Protein AF-W5SKV8-F1 (afdb_monomer_lite)

Organism: NCBI:txid1293575

Structure (mmCIF, N/CA/C/O backbone):
data_AF-W5SKV8-F1
#
_entry.id   AF-W5SKV8-F1
#
loop_
_atom_site.group_PDB
_atom_site.id
_atom_site.type_symbol
_atom_site.label_atom_id
_atom_site.label_alt_id
_atom_site.label_comp_id
_atom_site.label_asym_id
_atom_site.label_entity_id
_atom_site.label_seq_id
_atom_site.pdbx_PDB_ins_code
_atom_site.Cartn_x
_atom_site.Cartn_y
_atom_site.Cartn_z
_atom_site.occupancy
_atom_site.B_iso_or_equiv
_atom_site.auth_seq_id
_atom_site.auth_comp_id
_atom_site.auth_asym_id
_atom_site.auth_atom_id
_atom_site.pdbx_PDB_model_num
ATOM 1 N N . MET A 1 1 ? 20.897 29.540 5.769 1.00 51.50 1 MET A N 1
ATOM 2 C CA . MET A 1 1 ? 21.671 28.557 6.566 1.00 51.50 1 MET A CA 1
ATOM 3 C C . MET A 1 1 ? 20.875 27.303 6.957 1.00 51.50 1 MET A C 1
ATOM 5 O O . MET A 1 1 ? 21.485 26.248 7.018 1.00 51.50 1 MET A O 1
ATOM 9 N N . TYR A 1 2 ? 19.546 27.357 7.138 1.00 41.88 2 TYR A N 1
ATOM 10 C CA . TYR A 1 2 ? 18.720 26.191 7.527 1.00 41.88 2 TYR A CA 1
ATOM 11 C C . TYR A 1 2 ? 18.673 25.043 6.490 1.00 41.88 2 TYR A C 1
ATOM 13 O O . TYR A 1 2 ? 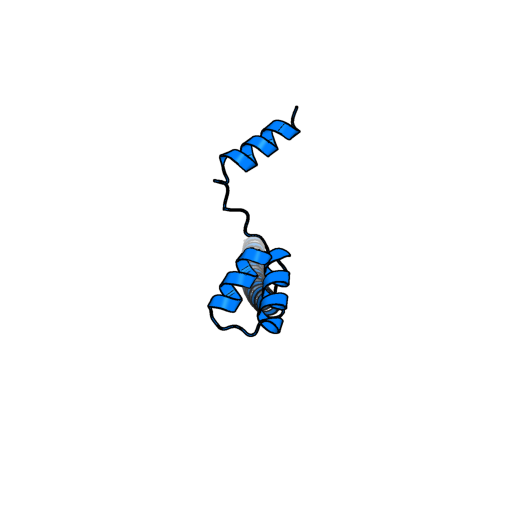18.717 23.872 6.855 1.00 41.88 2 TYR A O 1
ATOM 21 N N . ASN A 1 3 ? 18.698 25.364 5.189 1.00 49.12 3 ASN A N 1
ATOM 22 C CA . ASN A 1 3 ? 18.667 24.364 4.107 1.00 49.12 3 ASN A CA 1
ATOM 23 C C . ASN A 1 3 ? 19.886 23.424 4.072 1.00 49.12 3 ASN A C 1
ATOM 25 O O . ASN A 1 3 ? 19.796 22.330 3.522 1.00 49.12 3 ASN A O 1
ATOM 29 N N . ASN A 1 4 ? 21.017 23.819 4.665 1.00 57.16 4 ASN A N 1
ATOM 30 C CA . ASN A 1 4 ? 22.228 22.995 4.655 1.00 57.16 4 ASN A CA 1
ATOM 31 C C . ASN A 1 4 ? 22.203 21.897 5.725 1.00 57.16 4 ASN A C 1
ATOM 33 O O . ASN A 1 4 ? 22.803 20.848 5.507 1.00 57.16 4 ASN A O 1
ATOM 37 N N . TYR A 1 5 ? 21.488 22.097 6.838 1.00 58.19 5 TYR A N 1
ATOM 38 C CA . TYR A 1 5 ? 21.390 21.099 7.907 1.00 58.19 5 TYR A CA 1
ATOM 39 C C . TYR A 1 5 ? 20.437 19.970 7.544 1.00 58.19 5 TYR A C 1
ATOM 41 O O . TYR A 1 5 ? 20.804 18.816 7.709 1.00 58.19 5 TYR A O 1
ATOM 49 N N . ILE A 1 6 ? 19.271 20.281 6.966 1.00 59.22 6 ILE A N 1
ATOM 50 C CA . ILE A 1 6 ? 18.344 19.246 6.481 1.00 59.22 6 ILE A CA 1
ATOM 51 C C . ILE A 1 6 ? 19.008 18.428 5.371 1.00 59.22 6 ILE A C 1
ATOM 53 O O . ILE A 1 6 ? 18.927 17.205 5.381 1.00 59.22 6 ILE A O 1
ATOM 57 N N . ARG A 1 7 ? 19.746 19.080 4.461 1.00 56.31 7 ARG A N 1
ATOM 58 C CA . ARG A 1 7 ? 20.490 18.390 3.401 1.00 56.31 7 ARG A CA 1
ATOM 59 C C . ARG A 1 7 ? 21.617 17.514 3.949 1.00 56.31 7 ARG A C 1
ATOM 61 O O . ARG A 1 7 ? 21.770 16.398 3.472 1.00 56.31 7 ARG A O 1
ATOM 68 N N . ARG A 1 8 ? 22.389 17.985 4.938 1.00 55.91 8 ARG A N 1
ATOM 69 C CA . ARG A 1 8 ? 23.409 17.159 5.610 1.00 55.91 8 ARG A CA 1
ATOM 70 C C . ARG A 1 8 ? 22.783 15.987 6.348 1.00 55.91 8 ARG A C 1
ATOM 72 O O . ARG A 1 8 ? 23.228 14.873 6.146 1.00 55.91 8 ARG A O 1
ATOM 79 N N . PHE A 1 9 ? 21.719 16.224 7.108 1.00 56.78 9 PHE A N 1
ATOM 80 C CA . PHE A 1 9 ? 21.013 15.184 7.848 1.00 56.78 9 PHE A CA 1
ATOM 81 C C . PHE A 1 9 ? 20.456 14.106 6.904 1.00 56.78 9 PHE A C 1
ATOM 83 O O . PHE A 1 9 ? 20.649 12.921 7.141 1.00 56.78 9 PHE A O 1
ATOM 90 N N . PHE A 1 10 ? 19.861 14.497 5.772 1.00 52.56 10 PHE A N 1
ATOM 91 C CA . PHE A 1 10 ? 19.413 13.543 4.751 1.00 52.56 10 PHE A CA 1
ATOM 92 C C . PHE A 1 10 ? 20.565 12.768 4.091 1.00 52.56 10 PHE A C 1
ATOM 94 O O . PHE A 1 10 ? 20.397 11.594 3.785 1.00 52.56 10 PHE A O 1
ATOM 101 N N . MET A 1 11 ? 21.721 13.399 3.872 1.00 56.44 11 MET A N 1
ATOM 102 C CA . MET A 1 11 ? 22.871 12.795 3.180 1.00 56.44 11 MET A CA 1
ATOM 103 C C . MET A 1 11 ? 23.799 11.981 4.099 1.00 56.44 11 MET A C 1
ATOM 105 O O . MET A 1 11 ? 24.501 11.107 3.608 1.00 56.44 11 MET A O 1
ATOM 109 N N . GLU A 1 12 ? 23.846 12.274 5.403 1.00 58.09 12 GLU A N 1
ATOM 110 C CA . GLU A 1 12 ? 24.641 11.534 6.399 1.00 58.09 12 GLU A CA 1
ATOM 111 C C . GLU A 1 12 ? 23.908 10.289 6.920 1.00 58.09 12 GLU A C 1
ATOM 113 O O . GLU A 1 12 ? 24.564 9.290 7.205 1.00 58.09 12 GLU A O 1
ATOM 118 N N . TYR A 1 13 ? 22.570 10.320 7.037 1.00 52.81 13 TYR A N 1
ATOM 119 C CA . TYR A 1 13 ? 21.789 9.198 7.587 1.00 52.81 13 TYR A CA 1
ATOM 120 C C . TYR A 1 13 ? 21.223 8.241 6.533 1.00 52.81 13 TYR A C 1
ATOM 122 O O . TYR A 1 13 ? 21.003 7.071 6.846 1.00 52.81 13 TYR A O 1
ATOM 130 N N . MET A 1 14 ? 21.031 8.684 5.286 1.00 45.56 14 MET A N 1
ATOM 131 C CA . MET A 1 14 ? 20.985 7.750 4.165 1.00 45.56 14 MET A CA 1
ATOM 132 C C . MET A 1 14 ? 22.423 7.519 3.728 1.00 45.56 14 MET A C 1
ATOM 134 O O . MET A 1 14 ? 22.992 8.332 3.001 1.00 45.56 14 MET A O 1
ATOM 138 N N . GLN A 1 15 ? 23.014 6.395 4.141 1.00 48.88 15 GLN A N 1
ATOM 139 C CA . GLN A 1 15 ? 24.063 5.782 3.326 1.00 48.88 15 GLN A CA 1
ATOM 140 C C . GLN A 1 15 ? 23.563 5.849 1.884 1.00 48.88 15 GLN A C 1
ATOM 142 O O . GLN A 1 15 ? 22.430 5.433 1.650 1.00 48.88 15 GLN A O 1
ATOM 147 N N . MET A 1 16 ? 24.314 6.482 0.975 1.00 46.28 16 MET A N 1
ATOM 148 C CA . MET A 1 16 ? 23.861 6.664 -0.401 1.00 46.28 16 MET A CA 1
ATOM 149 C C . MET A 1 16 ? 23.534 5.299 -0.985 1.00 46.28 16 MET A C 1
ATOM 151 O O . MET A 1 16 ? 24.428 4.578 -1.429 1.00 46.28 16 MET A O 1
ATOM 155 N N . GLU A 1 17 ? 22.251 4.948 -0.968 1.00 51.03 17 GLU A N 1
ATOM 156 C CA . GLU A 1 17 ? 21.770 3.838 -1.750 1.00 51.03 17 GLU A CA 1
ATOM 157 C C . GLU A 1 17 ? 22.178 4.151 -3.187 1.00 51.03 17 GLU A C 1
ATOM 159 O O . GLU A 1 17 ? 22.025 5.299 -3.636 1.00 51.03 17 GLU A O 1
ATOM 164 N N . PRO A 1 18 ? 22.807 3.195 -3.888 1.00 56.34 18 PRO A N 1
ATOM 165 C CA . PRO A 1 18 ? 23.253 3.432 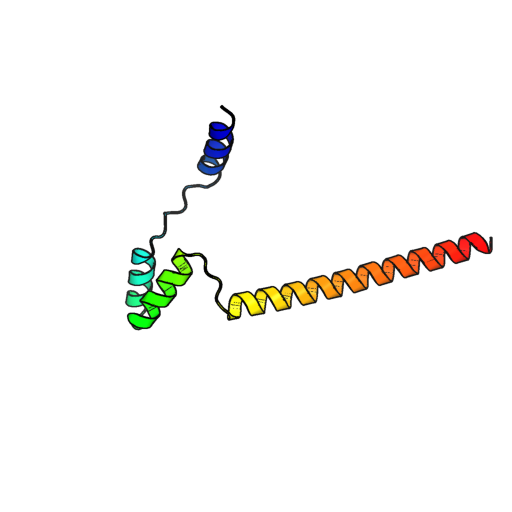-5.246 1.00 56.34 18 PRO A CA 1
ATOM 166 C C . PRO A 1 18 ? 22.068 3.976 -6.039 1.00 56.34 18 PRO A C 1
ATOM 168 O O . PRO A 1 18 ? 20.983 3.404 -5.997 1.00 56.34 18 PRO A O 1
ATOM 171 N N . VAL A 1 19 ? 22.252 5.104 -6.730 1.00 65.31 19 VAL A N 1
ATOM 172 C CA . VAL A 1 19 ? 21.184 5.697 -7.540 1.00 65.31 19 VAL A CA 1
ATOM 173 C C . VAL A 1 19 ? 20.841 4.705 -8.650 1.00 65.31 19 VAL A C 1
ATOM 175 O O . VAL A 1 19 ? 21.548 4.608 -9.655 1.00 65.31 19 VAL A O 1
ATOM 178 N N . ILE A 1 20 ? 19.772 3.933 -8.453 1.00 70.88 20 ILE A N 1
ATOM 179 C CA . ILE A 1 20 ? 19.304 2.946 -9.420 1.00 70.88 20 ILE A CA 1
ATOM 180 C C . ILE A 1 20 ? 18.678 3.706 -10.591 1.00 70.88 20 ILE A C 1
ATOM 182 O O . ILE A 1 20 ? 17.617 4.320 -10.483 1.00 70.88 20 ILE A O 1
ATOM 186 N N . THR A 1 21 ? 19.352 3.687 -11.738 1.00 83.25 21 THR A N 1
ATOM 187 C CA . THR A 1 21 ? 18.824 4.303 -12.960 1.00 83.25 21 THR A CA 1
ATOM 188 C C . THR A 1 21 ? 17.830 3.370 -13.652 1.00 83.25 21 THR A C 1
ATOM 190 O O . THR A 1 21 ? 17.977 2.147 -13.598 1.00 83.25 21 THR A O 1
ATOM 193 N N . ARG A 1 22 ? 16.868 3.929 -14.402 1.00 86.44 22 ARG A N 1
ATOM 194 C CA . ARG A 1 22 ? 15.963 3.151 -15.273 1.00 86.44 22 ARG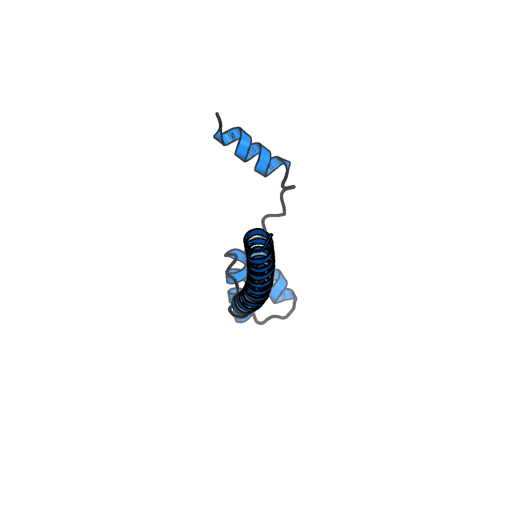 A CA 1
ATOM 195 C C . ARG A 1 22 ? 16.721 2.150 -16.149 1.00 86.44 22 ARG A C 1
ATOM 197 O O . ARG A 1 22 ? 16.296 1.010 -16.296 1.00 86.44 22 ARG A O 1
ATOM 204 N N . GLN A 1 23 ? 17.856 2.570 -16.708 1.00 88.69 23 GLN A N 1
ATOM 205 C CA . GLN A 1 23 ? 18.659 1.740 -17.603 1.00 88.69 23 GLN A CA 1
ATOM 206 C C . GLN A 1 23 ? 19.270 0.531 -16.887 1.00 88.69 23 GLN A C 1
ATOM 208 O O . GLN A 1 23 ? 19.338 -0.547 -17.473 1.00 88.69 23 GLN A O 1
ATOM 213 N N . MET A 1 24 ? 19.693 0.691 -15.628 1.00 88.00 24 MET A N 1
ATOM 214 C CA . MET A 1 24 ? 20.184 -0.427 -14.817 1.00 88.00 24 MET A CA 1
ATOM 215 C C . MET A 1 24 ? 19.077 -1.457 -14.598 1.00 88.00 24 MET A C 1
ATOM 217 O O . MET A 1 24 ? 19.284 -2.633 -14.874 1.00 88.00 24 MET A O 1
ATOM 221 N N . VAL A 1 25 ? 17.880 -1.009 -14.211 1.00 86.75 25 VAL A N 1
ATOM 222 C CA . VAL A 1 25 ? 16.718 -1.890 -14.008 1.00 86.75 25 VAL A CA 1
ATOM 223 C C . VAL A 1 25 ? 16.323 -2.595 -15.303 1.00 86.75 25 VAL A C 1
ATOM 225 O O . VAL A 1 25 ? 16.164 -3.811 -15.312 1.00 86.75 25 VAL A O 1
ATOM 228 N N . LEU A 1 26 ? 16.234 -1.863 -16.417 1.00 93.06 26 LEU A N 1
ATOM 229 C CA . LEU A 1 26 ? 15.940 -2.429 -17.736 1.00 93.06 26 LEU A CA 1
ATOM 230 C C . LEU A 1 26 ? 16.925 -3.545 -18.105 1.00 93.06 26 LEU A C 1
ATOM 232 O O . LEU A 1 26 ? 16.513 -4.609 -18.563 1.00 93.06 26 LEU A O 1
ATOM 236 N N . ASN A 1 27 ? 18.222 -3.313 -17.895 1.00 93.75 27 ASN A N 1
ATOM 237 C CA . ASN A 1 27 ? 19.256 -4.292 -18.213 1.00 93.75 27 ASN A CA 1
ATOM 238 C C . ASN A 1 27 ? 19.122 -5.558 -17.359 1.00 93.75 27 ASN A C 1
ATOM 240 O O . ASN A 1 27 ? 19.235 -6.655 -17.900 1.00 93.75 27 ASN A O 1
ATOM 244 N N . GLU A 1 28 ? 18.858 -5.424 -16.060 1.00 93.12 28 GLU A N 1
ATOM 245 C CA . GLU A 1 28 ? 18.667 -6.576 -15.173 1.00 93.12 28 GLU A CA 1
ATOM 246 C C . GLU A 1 28 ? 17.387 -7.359 -15.505 1.00 93.12 28 GLU A C 1
ATOM 248 O O . GLU A 1 28 ? 17.420 -8.586 -15.568 1.00 93.12 28 GLU A O 1
ATOM 253 N N . LEU A 1 29 ? 16.282 -6.679 -15.830 1.00 93.62 29 LEU A N 1
ATOM 254 C CA . LEU A 1 29 ? 15.035 -7.330 -16.253 1.00 93.62 29 LEU A CA 1
ATOM 255 C C . LEU A 1 29 ? 15.211 -8.105 -17.569 1.00 93.62 29 LEU A C 1
ATOM 257 O O . LEU A 1 29 ? 14.750 -9.240 -17.690 1.00 93.62 29 LEU A O 1
ATOM 261 N N . VAL A 1 30 ? 15.921 -7.529 -18.544 1.00 96.25 30 VAL A N 1
ATOM 262 C CA . VAL A 1 30 ? 16.237 -8.214 -19.807 1.00 96.25 30 VAL A CA 1
ATOM 263 C C . VAL A 1 30 ? 17.168 -9.408 -19.569 1.00 96.25 30 VAL A C 1
ATOM 265 O O . VAL A 1 30 ? 16.941 -10.472 -20.142 1.00 96.25 30 VAL A O 1
ATOM 268 N N . LYS A 1 31 ? 18.180 -9.278 -18.696 1.00 95.44 31 LYS A N 1
ATOM 269 C CA . LYS A 1 31 ? 19.052 -10.401 -18.296 1.00 95.44 31 LYS A CA 1
ATOM 270 C C . LYS A 1 31 ? 18.275 -11.529 -17.615 1.00 95.44 31 LYS A C 1
ATOM 272 O O . LYS A 1 31 ? 18.603 -12.691 -17.825 1.00 95.44 31 LYS A O 1
ATOM 277 N N . ALA A 1 32 ? 17.236 -11.199 -16.850 1.00 94.38 32 ALA A N 1
ATOM 278 C CA . ALA A 1 32 ? 16.337 -12.166 -16.225 1.00 94.38 32 ALA A CA 1
ATOM 279 C C . ALA A 1 32 ? 15.379 -12.859 -17.220 1.00 94.38 32 ALA A C 1
ATOM 281 O O . ALA A 1 32 ? 14.561 -13.680 -16.813 1.00 94.38 32 ALA A O 1
ATOM 282 N N . GLY A 1 33 ? 15.467 -12.546 -18.519 1.00 93.56 33 GLY A N 1
ATOM 283 C CA . GLY A 1 33 ? 14.661 -13.172 -19.569 1.00 93.56 33 GLY A CA 1
ATOM 284 C C . GLY A 1 33 ? 13.300 -12.514 -19.799 1.00 93.56 33 GLY A C 1
ATOM 285 O O . GLY A 1 33 ? 12.470 -13.068 -20.519 1.00 93.56 33 GLY A O 1
ATOM 286 N N . ILE A 1 34 ? 13.048 -11.332 -19.225 1.00 94.38 34 ILE A N 1
ATOM 287 C CA . ILE A 1 34 ? 11.814 -10.583 -19.481 1.00 94.38 34 ILE A CA 1
ATOM 288 C C . ILE A 1 34 ? 11.885 -9.966 -20.879 1.00 94.38 34 ILE A C 1
ATOM 290 O O . ILE A 1 34 ? 12.886 -9.361 -21.273 1.00 94.38 34 ILE A O 1
ATOM 294 N N . LYS A 1 35 ? 10.793 -10.103 -21.638 1.00 97.31 35 LYS A N 1
ATOM 295 C CA . LYS A 1 35 ? 10.662 -9.527 -22.979 1.00 97.31 35 LYS A CA 1
ATOM 296 C C . LYS A 1 35 ? 10.918 -8.014 -22.926 1.00 97.31 35 LYS A C 1
ATOM 298 O O . LYS A 1 35 ? 10.433 -7.329 -22.030 1.00 97.31 35 LYS A O 1
ATOM 303 N N . ARG A 1 36 ? 11.709 -7.489 -23.868 1.00 93.56 36 ARG A N 1
ATOM 304 C CA . ARG A 1 36 ? 12.261 -6.122 -23.798 1.00 93.56 36 ARG A CA 1
ATOM 305 C C . ARG A 1 36 ? 11.197 -5.021 -23.701 1.00 93.56 36 ARG A C 1
ATOM 307 O O . ARG A 1 36 ? 11.424 -4.045 -23.003 1.00 93.56 36 ARG A O 1
ATOM 314 N N . ASP A 1 37 ? 10.063 -5.184 -24.373 1.00 94.50 37 ASP A N 1
ATOM 315 C CA . ASP A 1 37 ? 8.893 -4.298 -24.284 1.00 94.50 37 ASP A CA 1
ATOM 316 C C . ASP A 1 37 ? 8.285 -4.278 -22.871 1.00 94.50 37 ASP A C 1
ATOM 318 O O . ASP A 1 37 ? 8.020 -3.210 -22.329 1.00 94.50 37 ASP A O 1
ATOM 322 N N . ILE A 1 38 ? 8.149 -5.447 -22.240 1.00 90.81 38 ILE A N 1
ATOM 323 C CA . ILE A 1 38 ? 7.673 -5.580 -20.854 1.00 90.81 38 ILE A CA 1
ATOM 324 C C . ILE A 1 38 ? 8.703 -4.999 -19.870 1.00 90.81 38 ILE A C 1
ATOM 326 O O . ILE A 1 38 ? 8.347 -4.296 -18.927 1.00 90.81 38 ILE A O 1
ATOM 330 N N . ALA A 1 39 ? 9.993 -5.257 -20.090 1.00 93.62 39 ALA A N 1
ATOM 331 C CA . ALA A 1 39 ? 11.070 -4.739 -19.249 1.00 93.62 39 ALA A CA 1
ATOM 332 C C . ALA A 1 39 ? 11.196 -3.203 -19.322 1.00 93.62 39 ALA A C 1
ATOM 334 O O . ALA A 1 39 ? 11.522 -2.557 -18.323 1.00 93.62 39 ALA A O 1
ATOM 335 N N . ASP A 1 40 ? 10.925 -2.602 -20.484 1.00 92.31 40 ASP A N 1
ATOM 336 C CA . ASP A 1 40 ? 10.959 -1.148 -20.679 1.00 92.31 40 ASP A CA 1
ATOM 337 C C . ASP A 1 40 ? 9.841 -0.433 -19.906 1.00 92.31 40 ASP A C 1
ATOM 339 O O . ASP A 1 40 ? 10.099 0.589 -19.260 1.00 92.31 40 ASP A O 1
ATOM 343 N N . ASP A 1 41 ? 8.641 -1.020 -19.892 1.00 89.69 41 ASP A N 1
ATOM 344 C CA . ASP A 1 41 ? 7.496 -0.557 -19.100 1.00 89.69 41 ASP A CA 1
ATOM 345 C C . ASP A 1 41 ? 7.745 -0.729 -17.588 1.00 89.69 41 ASP A C 1
ATOM 347 O O . ASP A 1 41 ? 7.627 0.227 -16.821 1.00 89.69 41 ASP A O 1
ATOM 351 N N . LEU A 1 42 ? 8.208 -1.905 -17.148 1.00 86.44 42 LEU A N 1
ATOM 352 C CA . LEU A 1 42 ? 8.526 -2.162 -15.735 1.00 86.44 42 LEU A CA 1
ATOM 353 C C . LEU A 1 42 ? 9.639 -1.251 -15.202 1.00 86.44 42 LEU A C 1
ATOM 355 O O . LEU A 1 42 ? 9.524 -0.707 -14.104 1.00 86.44 42 LEU A O 1
ATOM 359 N N . SER A 1 43 ? 10.707 -1.048 -15.978 1.00 88.56 43 SER A N 1
ATOM 360 C CA . SER A 1 43 ? 11.802 -0.156 -15.582 1.00 88.56 43 SER A CA 1
ATOM 361 C C . SER A 1 43 ? 11.364 1.308 -15.505 1.00 88.56 43 SER A C 1
ATOM 363 O O . SER A 1 43 ? 11.864 2.043 -14.653 1.00 88.56 43 SER A O 1
ATOM 365 N N . TYR A 1 44 ? 10.427 1.740 -16.360 1.00 86.50 44 TYR A N 1
ATOM 366 C CA . TYR A 1 44 ? 9.841 3.078 -16.297 1.00 86.50 44 TYR A CA 1
ATOM 367 C C . TYR A 1 44 ? 9.048 3.274 -15.001 1.00 86.50 44 TYR A C 1
ATOM 369 O O . TYR A 1 44 ? 9.315 4.229 -14.269 1.00 86.50 44 TYR A O 1
ATOM 377 N N . ARG A 1 45 ? 8.151 2.331 -14.678 1.00 82.38 45 ARG A N 1
ATOM 378 C CA . ARG A 1 45 ? 7.326 2.373 -13.459 1.00 82.38 45 ARG A CA 1
ATOM 379 C C . ARG A 1 45 ? 8.181 2.356 -12.197 1.00 82.38 45 ARG A C 1
ATOM 381 O O . ARG A 1 45 ? 8.004 3.198 -11.321 1.00 82.38 45 ARG A O 1
ATOM 388 N N . TYR A 1 46 ? 9.176 1.466 -12.149 1.00 75.88 46 TYR A N 1
ATOM 389 C CA . TYR A 1 46 ? 10.126 1.389 -11.039 1.00 75.88 46 TYR A CA 1
ATOM 390 C C . TYR A 1 46 ? 10.906 2.701 -10.869 1.00 75.88 46 TYR A C 1
ATOM 392 O O . TYR A 1 46 ? 11.012 3.226 -9.768 1.00 75.88 46 TYR A O 1
ATOM 400 N N . TYR A 1 47 ? 11.402 3.287 -11.964 1.00 73.38 47 TYR A N 1
ATOM 401 C CA . TYR A 1 47 ? 12.152 4.546 -11.917 1.00 73.38 47 TYR A CA 1
ATOM 402 C C . TYR A 1 47 ? 11.306 5.751 -11.475 1.00 73.38 47 TYR A C 1
ATOM 404 O O . TYR A 1 47 ? 11.831 6.693 -10.881 1.00 73.38 47 TYR A O 1
ATOM 412 N N . LYS A 1 48 ? 10.003 5.748 -11.769 1.00 76.88 48 LYS A N 1
ATOM 413 C CA . LYS A 1 48 ? 9.072 6.808 -11.360 1.00 76.88 48 LYS A CA 1
ATOM 414 C C . LYS A 1 48 ? 8.434 6.582 -9.989 1.00 76.88 48 LYS A C 1
ATOM 416 O O . LYS A 1 48 ? 7.697 7.457 -9.544 1.00 76.88 48 LYS A O 1
ATOM 421 N N . ASN A 1 49 ? 8.753 5.478 -9.305 1.00 68.31 49 ASN A N 1
ATOM 422 C CA . ASN A 1 49 ? 8.040 5.021 -8.107 1.00 68.31 49 ASN A CA 1
ATOM 423 C C . ASN A 1 49 ? 6.521 4.931 -8.340 1.00 68.31 49 ASN A C 1
ATOM 425 O O . ASN A 1 49 ? 5.722 5.241 -7.456 1.00 68.31 49 ASN A O 1
ATOM 429 N N . GLU A 1 50 ? 6.114 4.551 -9.550 1.00 68.94 50 GLU A N 1
ATOM 430 C CA . GLU A 1 50 ? 4.706 4.356 -9.870 1.00 68.94 50 GLU A CA 1
ATOM 431 C C . GLU A 1 50 ? 4.250 3.015 -9.300 1.00 68.94 50 GLU A C 1
ATOM 433 O O . GLU A 1 50 ? 4.760 1.954 -9.664 1.00 68.94 50 GLU A O 1
ATOM 438 N N . LEU A 1 51 ? 3.278 3.077 -8.391 1.00 68.06 51 LEU A N 1
ATOM 439 C CA . LEU A 1 51 ? 2.602 1.901 -7.859 1.00 68.06 51 LEU A CA 1
ATOM 440 C C . LEU A 1 51 ? 1.822 1.213 -8.980 1.00 68.06 51 LEU A C 1
ATOM 442 O O . LEU A 1 51 ? 1.116 1.866 -9.755 1.00 68.06 51 LEU A O 1
ATOM 446 N N . THR A 1 52 ? 1.919 -0.113 -9.064 1.00 71.62 52 THR A N 1
ATOM 447 C CA . THR A 1 52 ? 1.063 -0.869 -9.978 1.00 71.62 52 THR A CA 1
ATOM 448 C C . THR A 1 52 ? -0.377 -0.879 -9.463 1.00 71.62 52 THR A C 1
ATOM 450 O O . THR A 1 52 ? -0.634 -0.647 -8.281 1.00 71.62 52 THR A O 1
ATOM 453 N N . THR A 1 53 ? -1.345 -1.203 -10.325 1.00 74.81 53 THR A N 1
ATOM 454 C CA . THR A 1 53 ? -2.746 -1.381 -9.905 1.00 74.81 53 THR A CA 1
ATOM 455 C C . THR A 1 53 ? -2.874 -2.378 -8.750 1.00 74.81 53 THR A C 1
ATOM 457 O O . THR A 1 53 ? -3.625 -2.122 -7.819 1.00 74.81 53 THR A O 1
ATOM 460 N N . LYS A 1 54 ? -2.074 -3.453 -8.755 1.00 74.25 54 LYS A N 1
ATOM 461 C CA . LYS A 1 54 ? -2.059 -4.453 -7.678 1.00 74.25 54 LYS A CA 1
ATOM 462 C C . LYS A 1 54 ? -1.514 -3.899 -6.364 1.00 74.25 54 LYS A C 1
ATOM 464 O O . LYS A 1 54 ? -2.029 -4.237 -5.305 1.00 74.25 54 LYS A O 1
ATOM 469 N N . ASP A 1 55 ? -0.499 -3.038 -6.421 1.00 77.94 55 ASP A N 1
ATOM 470 C CA . ASP A 1 55 ? 0.026 -2.384 -5.218 1.00 77.94 55 ASP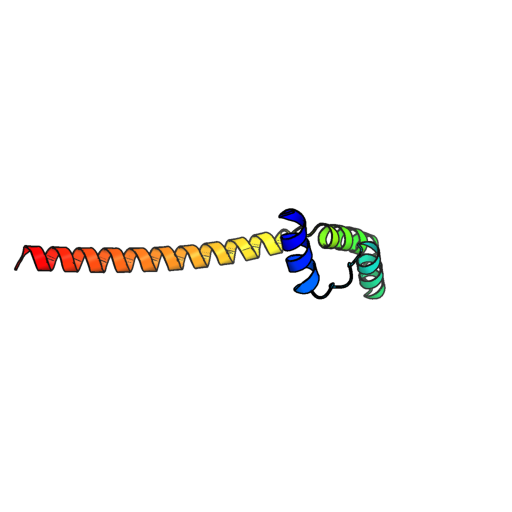 A CA 1
ATOM 471 C C . ASP A 1 55 ? -1.011 -1.420 -4.626 1.00 77.94 55 ASP A C 1
ATOM 473 O O . ASP A 1 55 ? -1.181 -1.358 -3.410 1.00 77.94 55 ASP A O 1
ATOM 477 N N . LEU A 1 56 ? -1.748 -0.697 -5.480 1.00 83.12 56 LEU A N 1
ATOM 478 C CA . LEU A 1 56 ? -2.846 0.179 -5.059 1.00 83.12 56 LEU A CA 1
ATOM 479 C C . LEU A 1 56 ? -4.012 -0.610 -4.448 1.00 83.12 56 LEU A C 1
ATOM 481 O O . LEU A 1 56 ? -4.554 -0.193 -3.425 1.00 83.12 56 LEU A O 1
ATOM 485 N N . GLU A 1 57 ? -4.377 -1.748 -5.041 1.00 84.00 57 GLU A N 1
ATOM 486 C CA . GLU A 1 57 ? -5.381 -2.671 -4.498 1.00 84.00 57 GLU A CA 1
ATOM 487 C C . GLU A 1 57 ? -4.953 -3.203 -3.127 1.00 84.00 57 GLU A C 1
ATOM 489 O O . GLU A 1 57 ? -5.703 -3.075 -2.162 1.00 84.00 57 GLU A O 1
ATOM 494 N N . TYR A 1 58 ? -3.716 -3.691 -3.005 1.00 88.25 58 TYR A N 1
ATOM 495 C CA . TYR A 1 58 ? -3.170 -4.175 -1.738 1.00 88.25 58 TYR A CA 1
ATOM 496 C C . TYR A 1 58 ? -3.149 -3.085 -0.659 1.00 88.25 58 TYR A C 1
ATOM 498 O O . TYR A 1 58 ? -3.510 -3.331 0.495 1.00 88.25 58 TYR A O 1
ATOM 506 N N . LEU A 1 59 ? -2.737 -1.862 -1.006 1.00 90.56 59 LEU A N 1
ATOM 507 C CA . LEU A 1 59 ? -2.778 -0.735 -0.076 1.00 90.56 59 LEU A CA 1
ATOM 508 C C . LEU A 1 59 ? -4.209 -0.457 0.374 1.00 90.56 59 LEU A C 1
ATOM 510 O O . LEU A 1 59 ? -4.439 -0.331 1.576 1.00 90.56 59 LEU A O 1
ATOM 514 N N . LYS A 1 60 ? -5.160 -0.404 -0.563 1.00 89.75 60 LYS A N 1
ATOM 515 C CA . LYS A 1 60 ? -6.573 -0.177 -0.261 1.00 89.75 60 LYS A CA 1
ATOM 516 C C . LYS A 1 60 ? -7.113 -1.231 0.705 1.00 89.75 60 LYS A C 1
ATOM 518 O O . LYS A 1 60 ? -7.633 -0.859 1.749 1.00 89.75 60 LYS A O 1
ATOM 523 N N . GLU A 1 61 ? -6.920 -2.515 0.415 1.00 92.94 61 GLU A N 1
ATOM 524 C CA . GLU A 1 61 ? -7.379 -3.610 1.281 1.00 92.94 61 GLU A CA 1
ATOM 525 C C . GLU A 1 61 ? -6.800 -3.500 2.699 1.00 92.94 61 GLU A C 1
ATOM 527 O O . GLU A 1 61 ? -7.520 -3.617 3.691 1.00 92.94 61 GLU A O 1
ATOM 532 N N . ASN A 1 62 ? -5.504 -3.199 2.820 1.00 92.00 62 ASN A N 1
ATOM 533 C CA . ASN A 1 62 ? -4.871 -3.010 4.125 1.00 92.00 62 ASN A CA 1
ATOM 534 C C . ASN A 1 62 ? -5.382 -1.773 4.871 1.00 92.00 62 ASN A C 1
ATOM 536 O O . ASN A 1 62 ? -5.469 -1.793 6.103 1.00 92.00 62 ASN A O 1
ATOM 540 N N . PHE A 1 63 ? -5.676 -0.685 4.156 1.00 94.12 63 PHE A N 1
ATOM 541 C CA . PHE A 1 63 ? -6.269 0.511 4.749 1.00 94.12 63 PHE A CA 1
ATOM 542 C C . PHE A 1 63 ? -7.692 0.239 5.235 1.00 94.12 63 PHE A C 1
ATOM 544 O O . PHE A 1 63 ? -7.996 0.587 6.376 1.00 94.12 63 PHE A O 1
ATOM 551 N N . ASP A 1 64 ? -8.512 -0.440 4.436 1.00 92.81 64 ASP A N 1
ATOM 552 C CA . ASP A 1 64 ? -9.890 -0.791 4.785 1.00 92.81 64 ASP A CA 1
ATOM 553 C C . ASP A 1 64 ? -9.925 -1.669 6.051 1.00 92.81 64 ASP A C 1
ATOM 555 O O . ASP A 1 64 ? -10.626 -1.344 7.009 1.00 92.81 64 ASP A O 1
ATOM 559 N N . ILE A 1 65 ? -9.066 -2.695 6.146 1.00 94.44 65 ILE A N 1
ATOM 560 C CA . ILE A 1 65 ? -8.949 -3.542 7.352 1.00 94.44 65 ILE A CA 1
ATOM 561 C C . ILE A 1 65 ? -8.574 -2.715 8.592 1.00 94.44 65 ILE A C 1
ATOM 563 O O . ILE A 1 65 ? -9.168 -2.873 9.663 1.00 94.44 65 ILE A O 1
ATOM 567 N N . LYS A 1 66 ? -7.579 -1.826 8.474 1.00 95.19 66 LYS A N 1
ATOM 568 C CA . LYS A 1 66 ? -7.145 -0.976 9.596 1.00 95.19 66 LYS A CA 1
ATOM 569 C C . LYS A 1 66 ? -8.245 -0.010 10.031 1.00 95.19 66 LYS A C 1
ATOM 571 O O . LYS A 1 66 ? -8.401 0.213 11.233 1.00 95.19 66 LYS A O 1
ATOM 576 N N . LEU A 1 67 ? -9.001 0.542 9.083 1.00 97.56 67 LEU A N 1
ATOM 577 C CA . LEU A 1 67 ? -10.13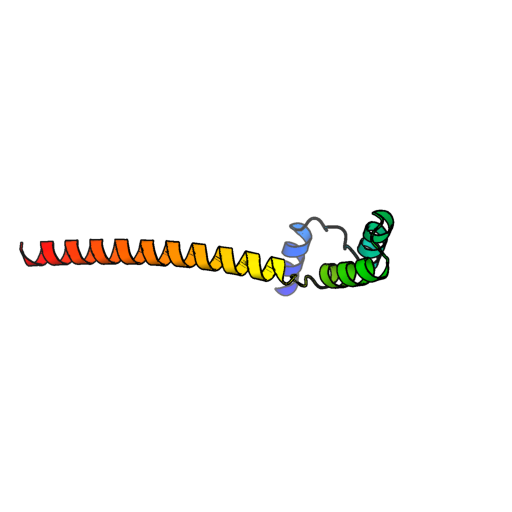9 1.414 9.364 1.00 97.56 67 LEU A CA 1
ATOM 578 C C . LEU A 1 67 ? -11.255 0.653 10.078 1.00 97.56 67 LEU A C 1
ATOM 580 O O . LEU A 1 67 ? -11.729 1.120 11.109 1.00 97.56 67 LEU A O 1
ATOM 584 N N . GLU A 1 68 ? -11.604 -0.550 9.624 1.00 96.69 68 GLU A N 1
ATOM 585 C CA . GLU A 1 68 ? -12.599 -1.381 10.308 1.00 96.69 68 GLU A CA 1
ATOM 586 C C . GLU A 1 68 ? -12.194 -1.705 11.752 1.00 96.69 68 GLU A C 1
ATOM 588 O O . GLU A 1 68 ? -13.012 -1.627 12.674 1.00 96.69 68 GLU A O 1
ATOM 593 N N . MET A 1 69 ? -10.927 -2.061 11.979 1.00 96.38 69 MET A N 1
ATOM 594 C CA . MET A 1 69 ? -10.414 -2.318 13.327 1.00 96.38 69 MET A CA 1
ATOM 595 C C . MET A 1 69 ? -10.491 -1.069 14.212 1.00 96.38 69 MET A C 1
ATOM 597 O O . MET A 1 69 ? -10.900 -1.164 15.373 1.00 96.38 69 MET A O 1
ATOM 601 N N . LEU A 1 70 ? -10.133 0.096 13.665 1.00 97.19 70 LEU A N 1
ATOM 602 C CA . LEU A 1 70 ? -10.221 1.376 14.361 1.00 97.19 70 LEU A CA 1
ATOM 603 C C . LEU A 1 70 ? -11.672 1.713 14.727 1.00 97.19 70 LEU A C 1
ATOM 605 O O . LEU A 1 70 ? -11.950 2.040 15.880 1.00 97.19 70 LEU A O 1
ATOM 609 N N . GLU A 1 71 ? -12.607 1.581 13.785 1.00 97.50 71 GLU A N 1
ATOM 610 C CA . GLU A 1 71 ? -14.031 1.820 14.026 1.00 97.50 71 GLU A CA 1
ATOM 611 C C . GLU A 1 71 ? -14.589 0.910 15.123 1.00 97.50 71 GLU A C 1
ATOM 613 O O . GLU A 1 71 ? -15.319 1.371 16.005 1.00 97.50 71 GLU A O 1
ATOM 618 N N . ARG A 1 72 ? -14.222 -0.378 15.115 1.00 97.62 72 ARG A N 1
ATOM 619 C CA . ARG A 1 72 ? -14.616 -1.328 16.168 1.00 97.62 72 ARG A CA 1
ATOM 620 C C . ARG A 1 72 ? -14.070 -0.916 17.533 1.00 97.62 72 ARG A C 1
ATOM 622 O O . ARG A 1 72 ? -14.821 -0.940 18.510 1.00 97.62 72 ARG A O 1
ATOM 629 N N . GLY A 1 73 ? -12.799 -0.517 17.600 1.00 98.00 73 GLY A N 1
ATOM 630 C CA . GLY A 1 73 ? -12.168 -0.033 18.829 1.00 98.00 73 GLY A CA 1
ATOM 631 C C . GLY A 1 73 ? -12.883 1.195 19.393 1.00 98.00 73 GLY A C 1
ATOM 632 O O . GLY A 1 73 ? -13.319 1.186 20.545 1.00 98.00 73 GLY A O 1
ATOM 633 N N . LEU A 1 74 ? -13.110 2.202 18.546 1.00 98.25 74 LEU A N 1
ATOM 634 C CA . LEU A 1 74 ? -13.809 3.431 18.922 1.00 98.25 74 LEU A CA 1
ATOM 635 C C . LEU A 1 74 ? -15.245 3.163 19.388 1.00 98.25 74 LEU A C 1
ATOM 637 O O . LEU A 1 74 ? -15.665 3.705 20.409 1.00 98.25 74 LEU A O 1
ATOM 641 N N . ARG A 1 75 ? -15.996 2.295 18.695 1.00 97.81 75 ARG A N 1
ATOM 642 C CA . ARG A 1 75 ? -17.350 1.900 19.125 1.00 97.81 75 ARG A CA 1
ATOM 643 C C . ARG A 1 75 ? -17.339 1.241 20.502 1.00 97.81 75 ARG A C 1
ATOM 645 O O . ARG A 1 75 ? -18.157 1.599 21.346 1.00 97.81 75 ARG A O 1
ATOM 652 N N . SER A 1 76 ? -16.407 0.318 20.740 1.00 97.94 76 SER A N 1
ATOM 653 C CA . SER A 1 76 ? -16.233 -0.331 22.046 1.00 97.94 76 SER A CA 1
ATOM 654 C C . SER A 1 76 ? -15.982 0.699 23.150 1.00 97.94 76 SER A C 1
ATOM 656 O O . SER A 1 76 ? -16.608 0.645 24.209 1.00 97.94 76 SER A O 1
ATOM 658 N N . ASP A 1 77 ? -15.087 1.655 22.913 1.00 97.88 77 ASP A N 1
ATOM 659 C CA . ASP A 1 77 ? -14.726 2.639 23.932 1.00 97.88 77 ASP A CA 1
ATOM 660 C C . ASP A 1 77 ? -15.851 3.646 24.195 1.00 97.88 77 ASP A C 1
ATOM 662 O O . ASP A 1 77 ? -16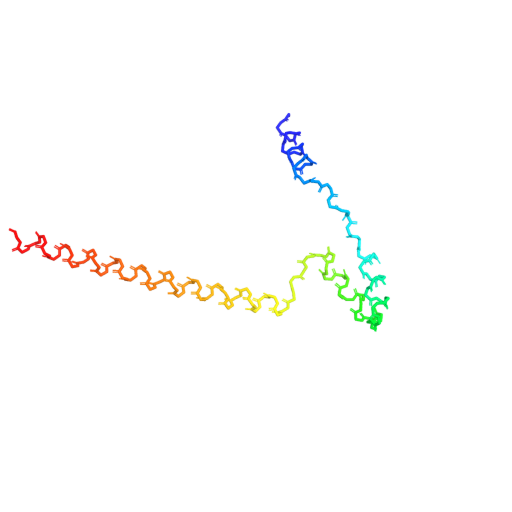.111 3.983 25.352 1.00 97.88 77 ASP A O 1
ATOM 666 N N . ILE A 1 78 ? -16.601 4.040 23.160 1.00 98.12 78 ILE A N 1
ATOM 667 C CA . ILE A 1 78 ? -17.823 4.842 23.309 1.00 98.12 78 ILE A CA 1
ATOM 668 C C . ILE A 1 78 ? -18.847 4.117 24.190 1.00 98.12 78 ILE A C 1
ATOM 670 O O . ILE A 1 78 ? -19.407 4.733 25.098 1.00 98.12 78 ILE A O 1
ATOM 674 N N . GLU A 1 79 ? -19.087 2.822 23.966 1.00 97.31 79 GLU A N 1
ATOM 675 C CA . GLU A 1 79 ? -20.036 2.058 24.785 1.00 97.31 79 GLU A CA 1
ATOM 676 C C . GLU A 1 79 ? -19.584 1.947 26.245 1.00 97.31 79 GLU A C 1
ATOM 678 O O . GLU A 1 79 ? -20.382 2.170 27.156 1.00 97.31 79 GLU A O 1
ATOM 683 N N . LYS A 1 80 ? -18.289 1.722 26.503 1.00 96.94 80 LYS A N 1
ATOM 684 C CA . LYS A 1 80 ? -17.750 1.737 27.875 1.00 96.94 80 LYS A CA 1
ATOM 685 C C . LYS A 1 80 ? -17.978 3.083 28.566 1.00 96.94 80 LYS A C 1
ATOM 687 O O . LYS A 1 80 ? -18.381 3.117 29.730 1.00 96.94 80 LYS A O 1
ATOM 692 N N . VAL A 1 81 ? -17.734 4.192 27.863 1.00 97.56 81 VAL A N 1
ATOM 693 C CA . VAL A 1 81 ? -17.961 5.544 28.396 1.00 97.56 81 VAL A CA 1
ATOM 694 C C . VAL A 1 81 ? -19.445 5.777 28.677 1.00 97.56 81 VAL A C 1
ATOM 696 O O . VAL A 1 81 ? -19.777 6.282 29.751 1.00 97.56 81 VAL A O 1
ATOM 699 N N . LYS A 1 82 ? -20.346 5.368 27.773 1.00 96.44 82 LYS A N 1
ATOM 700 C CA . LYS A 1 82 ? -21.800 5.457 27.985 1.00 96.44 82 LYS A CA 1
ATOM 701 C C . LYS A 1 82 ? -22.238 4.686 29.226 1.00 96.44 82 LYS A C 1
ATOM 703 O O . LYS A 1 82 ? -22.932 5.255 30.065 1.00 96.44 82 LYS A O 1
ATOM 708 N N . VAL A 1 83 ? -21.806 3.432 29.373 1.00 96.12 83 VAL A N 1
ATOM 709 C CA . VAL A 1 83 ? -22.125 2.602 30.546 1.00 96.12 83 VAL A CA 1
ATOM 710 C C . VAL A 1 83 ? -21.644 3.279 31.826 1.00 96.12 83 VAL A C 1
ATOM 712 O O . VAL A 1 83 ? -22.423 3.444 32.763 1.00 96.12 83 VAL A O 1
ATOM 715 N N . LYS A 1 84 ? -20.391 3.749 31.856 1.00 96.44 84 LYS A N 1
ATOM 716 C CA . LYS A 1 84 ? -19.836 4.453 33.019 1.00 96.44 84 LYS A CA 1
ATOM 717 C C . LYS A 1 84 ? -20.633 5.714 33.365 1.00 96.44 84 LYS A C 1
ATOM 719 O O . LYS A 1 84 ? -20.897 5.961 34.537 1.00 96.44 84 LYS A O 1
ATOM 724 N N . LEU A 1 85 ? -21.038 6.493 32.362 1.00 95.75 85 LEU A N 1
ATOM 725 C CA . LEU A 1 85 ? -21.851 7.692 32.565 1.00 95.75 85 LEU A CA 1
ATOM 726 C C . LEU A 1 85 ? -23.238 7.360 33.128 1.00 95.75 85 LEU A C 1
ATOM 728 O O . LEU A 1 85 ? -23.725 8.081 33.992 1.00 95.75 85 LEU A O 1
ATOM 732 N N . ILE A 1 86 ? -23.872 6.285 32.652 1.00 95.25 86 ILE A N 1
ATOM 733 C CA . ILE A 1 86 ? -25.168 5.827 33.170 1.00 95.25 86 ILE A CA 1
ATOM 734 C C . ILE A 1 86 ? -25.033 5.421 34.640 1.00 95.25 86 ILE A C 1
ATOM 736 O O . ILE A 1 86 ? -25.819 5.890 35.456 1.00 95.25 86 ILE A O 1
ATOM 740 N N . LEU A 1 87 ? -24.012 4.627 34.985 1.00 93.06 87 LEU A N 1
ATOM 741 C CA . LEU A 1 87 ? -23.745 4.191 36.363 1.00 93.06 87 LEU A CA 1
ATOM 742 C C . LEU A 1 87 ? -23.529 5.373 37.326 1.00 93.06 87 LEU A C 1
ATOM 744 O O . LEU A 1 87 ? -24.027 5.357 38.448 1.00 93.06 87 LEU A O 1
ATOM 748 N N . LEU A 1 88 ? -22.838 6.423 36.877 1.00 93.06 88 LEU A N 1
ATOM 749 C CA . LEU A 1 88 ? -22.622 7.641 37.667 1.00 93.06 88 LEU A CA 1
ATOM 750 C C . LEU A 1 88 ? -23.879 8.504 37.844 1.00 93.06 88 LEU A C 1
ATOM 752 O O . LEU A 1 88 ? -23.896 9.350 38.724 1.00 93.06 88 LEU A O 1
ATOM 756 N N . LYS A 1 89 ? -24.908 8.343 37.004 1.00 90.44 89 LYS A N 1
ATOM 757 C CA . LYS A 1 89 ? -26.176 9.085 37.133 1.00 90.44 89 LYS A CA 1
ATOM 758 C C . LYS A 1 89 ? -27.177 8.418 38.076 1.00 90.44 89 LYS A C 1
ATOM 760 O O . LYS A 1 89 ? -28.137 9.066 38.476 1.00 90.44 89 LYS A O 1
ATOM 765 N N . ILE A 1 90 ? -26.996 7.129 38.359 1.00 84.94 90 ILE A N 1
ATOM 766 C CA . ILE A 1 90 ? -27.880 6.328 39.223 1.00 84.94 90 ILE A CA 1
ATOM 767 C C . ILE A 1 90 ? -27.329 6.144 40.645 1.00 84.94 90 ILE A C 1
ATOM 769 O O . ILE A 1 90 ? -28.002 5.526 41.466 1.00 84.94 90 ILE A O 1
ATOM 773 N N . THR A 1 91 ? -26.125 6.656 40.917 1.00 72.38 91 THR A N 1
ATOM 774 C CA . THR A 1 91 ? -25.492 6.699 42.247 1.00 72.38 91 THR A CA 1
ATOM 775 C C . THR A 1 91 ? -25.502 8.134 42.747 1.00 72.38 91 THR A C 1
ATOM 777 O O . THR A 1 91 ? -25.772 8.334 43.949 1.00 72.38 91 THR A O 1
#

Secondary structure (DSSP, 8-state):
-HHHHHHHHHHHHS-------HHHHHHHHHHTT--HHHHHHHHHHHHHTPPPHHHHHHHHHHHHHHHHHHHHHHHHHHHHHHHHHHHHH--

Radius of gyration: 25.14 Å; chains: 1; bounding box: 52×42×66 Å

InterPro domains:
  IPR061328 Bdr-like, N-terminal domain [NF040499] (20-71)

Foldseek 3Di:
DVVVVVVCVVPVPPPPDPLCALVNQLVVCVVVVHDSVVSNVVSVCVNVVNDDPVSVVVVVVVVVVVVVVVVVVVVVVVVVVVVVVVVVVVD

Sequence (91 aa):
MYNNYIRRFFMEYMQMEPVITRQMVLNELVKAGIKRDIADDLSYRYYKNELTTKDLEYLKENFDIKLEMLERGLRSDIEKVKVKLILLKIT

pLDDT: mean 82.09, std 16.69, range [41.88, 98.25]